Protein AF-A0A3C0G5K6-F1 (afdb_monomer_lite)

pLDDT: mean 95.95, std 5.23, range [68.56, 98.56]

Foldseek 3Di:
DDPCVVVVHDPPDDDDAFEQEEQAPDPVSVVVVVVCVVVVVGDYYDYDDD

Sequence (50 aa):
MNLSTKLGFSKNSKLLIIHADDAGLSHSENIATIESLKMGMVNSYSIMVP

Secondary structure (DSSP, 8-state):
--HHHHTT--TT------EEEEETS-HHHHHHHHHHHHTTS-SEEEE---

Structure (mmCIF, N/CA/C/O backbone):
data_AF-A0A3C0G5K6-F1
#
_entry.id   AF-A0A3C0G5K6-F1
#
loop_
_atom_site.group_PDB
_atom_site.id
_atom_site.type_symbol
_atom_site.label_atom_id
_atom_site.label_alt_id
_atom_site.label_comp_id
_atom_site.label_asym_id
_atom_site.label_entity_id
_atom_site.label_seq_id
_atom_site.pdbx_PDB_ins_code
_atom_site.Cartn_x
_atom_site.Cartn_y
_atom_site.Cartn_z
_atom_site.occupancy
_atom_site.B_iso_or_equiv
_atom_site.auth_seq_id
_atom_site.auth_comp_id
_atom_site.auth_asym_id
_atom_site.auth_atom_id
_atom_site.pdbx_PDB_model_num
ATOM 1 N N . MET A 1 1 ? -7.985 5.926 23.615 1.00 75.31 1 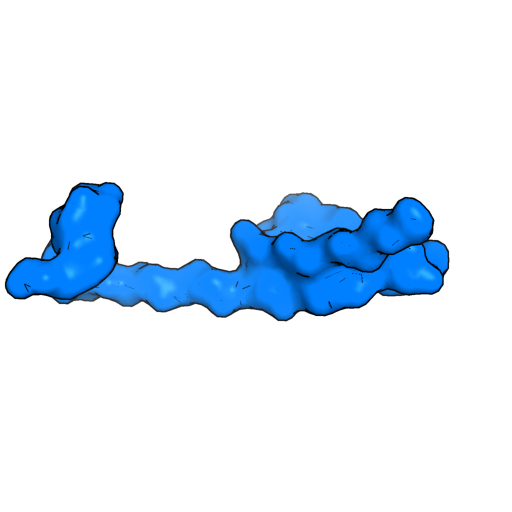MET A N 1
ATOM 2 C CA . MET A 1 1 ? -8.307 6.058 22.176 1.00 75.31 1 MET A CA 1
ATOM 3 C C . MET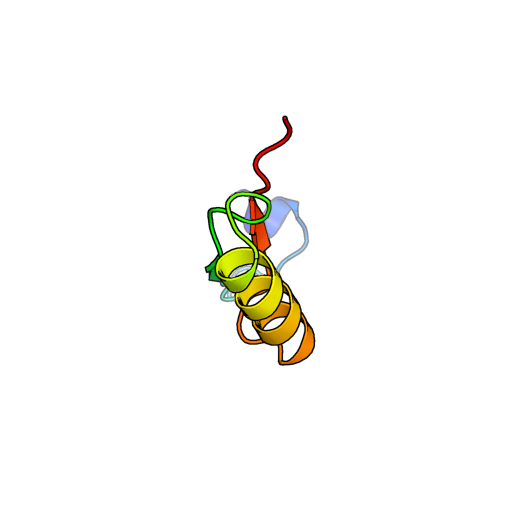 A 1 1 ? -7.050 5.699 21.394 1.00 75.31 1 MET A C 1
ATOM 5 O O . MET A 1 1 ? -6.007 6.268 21.691 1.00 75.31 1 MET A O 1
ATOM 9 N N . ASN A 1 2 ? -7.106 4.708 20.504 1.00 92.25 2 ASN A N 1
ATOM 10 C CA . ASN A 1 2 ? -5.950 4.239 19.720 1.00 92.25 2 ASN A CA 1
ATOM 11 C C . ASN A 1 2 ? -5.964 4.851 18.303 1.00 92.25 2 ASN A C 1
ATOM 13 O O . ASN A 1 2 ? -6.901 5.562 17.948 1.00 92.25 2 ASN A O 1
ATOM 17 N N . LEU A 1 3 ? -4.932 4.592 17.495 1.00 95.81 3 LEU A N 1
ATOM 18 C CA . LEU A 1 3 ? -4.829 5.149 16.141 1.00 95.81 3 LEU A CA 1
ATOM 19 C C . LEU A 1 3 ? -6.021 4.767 15.247 1.00 95.81 3 LEU A C 1
ATOM 21 O O . LEU A 1 3 ? -6.573 5.635 14.582 1.00 95.81 3 LEU A O 1
ATOM 25 N N . SER A 1 4 ? -6.466 3.508 15.272 1.00 96.06 4 SER A N 1
ATOM 26 C CA . SER A 1 4 ? -7.573 3.052 14.419 1.00 96.06 4 SER A CA 1
ATOM 27 C C . SER A 1 4 ? -8.882 3.796 14.705 1.00 96.06 4 SER A C 1
ATOM 29 O O . SER A 1 4 ? -9.540 4.253 13.776 1.00 96.06 4 SER A O 1
ATOM 31 N N . THR A 1 5 ? -9.223 4.008 15.979 1.00 95.69 5 THR A N 1
ATOM 32 C CA . THR A 1 5 ? -10.406 4.808 16.355 1.00 95.69 5 THR A CA 1
ATOM 33 C C . THR A 1 5 ? -10.267 6.289 15.993 1.00 95.69 5 THR A C 1
ATOM 35 O O . THR A 1 5 ? -11.262 6.918 15.646 1.00 95.69 5 THR A O 1
ATOM 38 N N . LYS A 1 6 ? -9.047 6.849 16.006 1.00 96.88 6 LYS A N 1
ATOM 39 C CA . LYS A 1 6 ? -8.786 8.223 15.536 1.00 96.88 6 LYS A CA 1
ATOM 40 C C . LYS A 1 6 ? -8.944 8.372 14.019 1.00 96.88 6 LYS A C 1
ATOM 42 O O . LYS A 1 6 ? -9.354 9.432 13.567 1.00 96.88 6 LYS A O 1
ATOM 47 N N . LEU A 1 7 ? -8.648 7.323 13.252 1.00 96.38 7 LEU A N 1
ATOM 48 C CA . LEU A 1 7 ? -8.820 7.281 11.793 1.00 96.38 7 LEU A CA 1
ATOM 49 C C . LEU A 1 7 ? -10.276 7.017 11.356 1.00 96.38 7 LEU A C 1
ATOM 51 O O . LEU A 1 7 ? -10.538 6.898 10.164 1.00 96.38 7 LEU A O 1
ATOM 55 N N . GLY A 1 8 ? -11.225 6.922 12.296 1.00 97.25 8 GLY A N 1
ATOM 56 C CA . GLY A 1 8 ? -12.652 6.747 12.002 1.00 97.25 8 GLY A CA 1
ATOM 57 C C . GLY A 1 8 ? -13.124 5.294 11.899 1.00 97.25 8 GLY A C 1
ATOM 58 O O . GLY A 1 8 ? -14.292 5.054 11.595 1.00 97.25 8 GLY A O 1
ATOM 59 N N . PHE A 1 9 ? -12.265 4.310 12.182 1.00 97.44 9 PHE A N 1
ATOM 60 C CA . PHE A 1 9 ? -12.676 2.905 12.201 1.00 97.44 9 PHE A CA 1
ATOM 61 C C . PHE A 1 9 ? -13.446 2.556 13.479 1.00 97.44 9 PHE A C 1
ATOM 63 O O . PHE A 1 9 ? -13.164 3.063 14.569 1.00 97.44 9 PHE A O 1
ATOM 70 N N . SER A 1 10 ? -14.402 1.630 13.357 1.00 96.88 10 SER A N 1
ATOM 71 C CA . SER A 1 10 ? -15.144 1.123 14.512 1.00 96.88 10 SER A CA 1
ATOM 72 C C . SER A 1 10 ? -14.208 0.391 15.483 1.00 96.88 10 SER A C 1
ATOM 74 O O . SER A 1 10 ? -13.204 -0.199 15.081 1.00 96.88 10 SER A O 1
ATOM 76 N N . LYS A 1 11 ? -14.559 0.366 16.774 1.00 94.44 11 LYS A N 1
ATOM 77 C CA . LYS A 1 11 ? -13.743 -0.278 17.821 1.00 94.44 11 LYS A CA 1
ATOM 78 C C . LYS A 1 11 ? -13.465 -1.767 17.556 1.00 94.44 11 LYS A C 1
ATOM 80 O O . LYS A 1 11 ? -12.438 -2.270 17.998 1.00 94.44 11 LYS A O 1
ATOM 85 N N . ASN A 1 12 ? -14.360 -2.443 16.834 1.00 94.19 12 ASN A N 1
ATOM 86 C CA . ASN A 1 12 ? -14.274 -3.875 16.542 1.00 94.19 12 ASN A CA 1
ATOM 87 C C . ASN A 1 12 ? -13.788 -4.171 15.110 1.00 94.19 12 ASN A C 1
ATOM 89 O O . ASN A 1 12 ? -13.732 -5.336 14.718 1.00 94.19 12 ASN A O 1
ATOM 93 N N . SER A 1 13 ? -13.447 -3.145 14.320 1.00 96.69 13 SER A N 1
ATOM 94 C CA . SER A 1 13 ? -12.901 -3.330 12.975 1.00 96.69 13 SER A CA 1
ATOM 95 C C . SER A 1 13 ? -11.545 -4.035 13.043 1.00 96.69 13 SER A C 1
ATOM 97 O O . SER A 1 13 ? -10.645 -3.603 13.763 1.00 96.69 13 SER A O 1
ATOM 99 N N . LYS A 1 14 ? -11.382 -5.097 12.251 1.00 95.75 14 LYS A N 1
ATOM 100 C CA . LYS A 1 14 ? -10.075 -5.705 11.980 1.00 95.75 14 LYS A CA 1
ATOM 101 C C . LYS A 1 14 ? -9.481 -5.035 10.747 1.00 95.75 14 LYS A C 1
ATOM 103 O O . LYS A 1 14 ? -10.131 -4.991 9.708 1.00 95.75 14 LYS A O 1
ATOM 108 N N . LEU A 1 15 ? -8.273 -4.502 10.880 1.00 96.50 15 LEU A N 1
ATOM 109 C CA . LEU A 1 15 ? -7.546 -3.835 9.802 1.00 96.50 15 LEU A CA 1
ATOM 110 C C . LEU A 1 15 ? -6.337 -4.696 9.437 1.00 96.50 15 LEU A C 1
ATOM 112 O O . LEU A 1 15 ? -5.668 -5.205 10.335 1.00 96.50 15 LEU A O 1
ATOM 116 N N . LEU A 1 16 ? -6.073 -4.862 8.142 1.00 97.00 16 LEU A N 1
ATOM 117 C CA . LEU A 1 16 ? -4.966 -5.666 7.630 1.00 97.00 16 LEU A CA 1
ATOM 118 C C . LEU A 1 16 ? -4.229 -4.888 6.542 1.00 97.00 16 LEU A C 1
ATOM 120 O O . LEU A 1 16 ? -4.831 -4.465 5.554 1.00 97.00 16 LEU A O 1
ATOM 124 N N . ILE A 1 17 ? -2.923 -4.736 6.731 1.00 97.81 17 ILE A N 1
ATOM 125 C CA . ILE A 1 17 ? -2.009 -4.248 5.704 1.00 97.81 17 ILE A CA 1
ATOM 126 C C . ILE A 1 17 ? -1.242 -5.462 5.193 1.00 97.81 17 ILE A C 1
ATOM 128 O O . ILE A 1 17 ? -0.651 -6.190 5.990 1.00 97.81 17 ILE A O 1
ATOM 13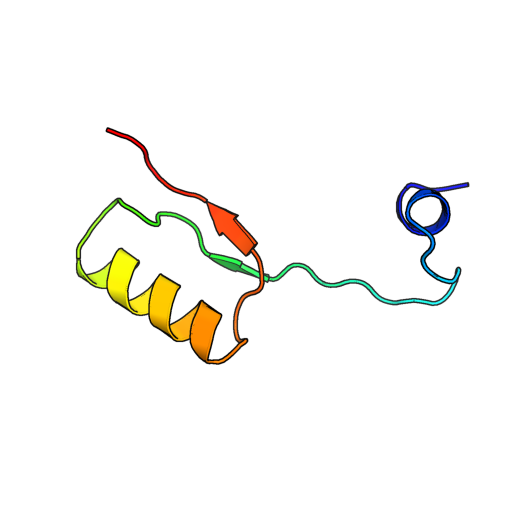2 N N . ILE A 1 18 ? -1.270 -5.675 3.880 1.00 98.25 18 ILE A N 1
ATOM 133 C CA . ILE A 1 18 ? -0.436 -6.668 3.202 1.00 98.25 18 ILE A CA 1
ATOM 134 C C . ILE A 1 18 ? 0.524 -5.879 2.321 1.00 98.25 18 ILE A C 1
ATOM 136 O O . ILE A 1 18 ? 0.081 -5.144 1.433 1.00 98.25 18 ILE A O 1
ATOM 140 N N . HIS A 1 19 ? 1.814 -5.987 2.630 1.00 98.12 19 HIS A N 1
ATOM 141 C CA . HIS A 1 19 ? 2.862 -5.135 2.087 1.00 98.12 19 HIS A CA 1
ATOM 142 C C . HIS A 1 19 ? 3.795 -5.933 1.172 1.00 98.12 19 HIS A C 1
ATOM 144 O O . HIS A 1 19 ? 4.313 -6.965 1.595 1.00 98.12 19 HIS A O 1
ATOM 150 N N . ALA A 1 20 ? 3.993 -5.451 -0.056 1.00 97.94 20 ALA A N 1
ATOM 151 C CA . ALA A 1 20 ? 5.041 -5.921 -0.962 1.00 97.94 20 ALA A CA 1
ATOM 152 C C . ALA A 1 20 ? 6.262 -4.994 -0.869 1.00 97.94 20 ALA A C 1
ATOM 154 O O . ALA A 1 20 ? 6.111 -3.779 -0.979 1.00 97.94 20 ALA A O 1
ATOM 155 N N . ASP A 1 21 ? 7.447 -5.552 -0.651 1.00 96.94 21 ASP A N 1
ATOM 156 C CA . ASP A 1 21 ? 8.687 -4.769 -0.614 1.00 96.94 21 ASP A CA 1
ATOM 157 C C . ASP A 1 21 ? 9.316 -4.664 -2.015 1.00 96.94 21 ASP A C 1
ATOM 159 O O . ASP A 1 21 ? 8.825 -5.283 -2.957 1.00 96.94 21 ASP A O 1
ATOM 163 N N . ASP A 1 22 ? 10.386 -3.880 -2.142 1.00 96.50 22 ASP A N 1
ATOM 164 C CA . ASP A 1 22 ? 11.332 -3.925 -3.271 1.00 96.50 22 ASP A CA 1
ATOM 165 C C . ASP A 1 22 ? 10.790 -3.579 -4.673 1.00 96.50 22 ASP A C 1
ATOM 167 O O . ASP A 1 22 ? 11.461 -3.799 -5.693 1.00 96.50 22 ASP A O 1
ATOM 171 N N . ALA A 1 23 ? 9.641 -2.899 -4.768 1.00 96.94 23 ALA A N 1
ATOM 172 C CA . ALA A 1 23 ? 9.251 -2.304 -6.043 1.00 96.94 23 ALA A CA 1
ATOM 173 C C . ALA A 1 23 ? 10.371 -1.364 -6.529 1.00 96.94 23 ALA A C 1
ATOM 175 O O . ALA A 1 23 ? 10.977 -0.624 -5.764 1.00 96.94 23 ALA A O 1
ATOM 176 N N . GLY A 1 24 ? 10.675 -1.381 -7.817 1.00 95.69 24 GLY A N 1
ATOM 177 C CA . GLY A 1 24 ? 11.779 -0.630 -8.414 1.00 95.69 24 GLY A CA 1
ATOM 178 C C . GLY A 1 24 ? 13.127 -1.360 -8.427 1.00 95.69 24 GLY A C 1
ATOM 179 O O . GLY A 1 24 ? 13.997 -0.937 -9.184 1.00 95.69 24 GLY A O 1
ATOM 180 N N . LEU A 1 25 ? 13.304 -2.469 -7.691 1.00 96.88 25 LEU A N 1
ATOM 181 C CA . LEU A 1 25 ? 14.583 -3.193 -7.616 1.00 96.88 25 LEU A CA 1
ATOM 182 C C . LEU A 1 25 ? 14.930 -3.952 -8.908 1.00 96.88 25 LEU A C 1
ATOM 184 O O . LEU A 1 25 ? 16.065 -3.911 -9.382 1.00 96.88 25 LEU A O 1
ATOM 188 N N . SER A 1 26 ? 13.966 -4.674 -9.488 1.00 97.19 26 SER A N 1
ATOM 189 C CA . SER A 1 26 ? 14.176 -5.479 -10.698 1.00 97.19 26 SER A CA 1
ATOM 190 C C . SER A 1 26 ? 12.916 -5.580 -11.561 1.00 97.19 26 SER A C 1
ATOM 192 O O . SER A 1 26 ? 11.809 -5.253 -11.137 1.00 97.19 26 SER A O 1
ATOM 194 N N . HIS A 1 27 ? 13.060 -6.053 -12.803 1.00 97.12 27 HIS A N 1
ATOM 195 C CA . HIS A 1 27 ? 11.916 -6.208 -13.704 1.00 97.12 27 HIS A CA 1
ATOM 196 C C . HIS A 1 27 ? 10.871 -7.205 -13.174 1.00 97.12 27 HIS A C 1
ATOM 198 O O . HIS A 1 27 ? 9.675 -6.931 -13.253 1.00 97.12 27 HIS A O 1
ATOM 204 N N . SER A 1 28 ? 11.310 -8.331 -12.602 1.00 98.12 28 SER A N 1
ATOM 205 C CA . SER A 1 28 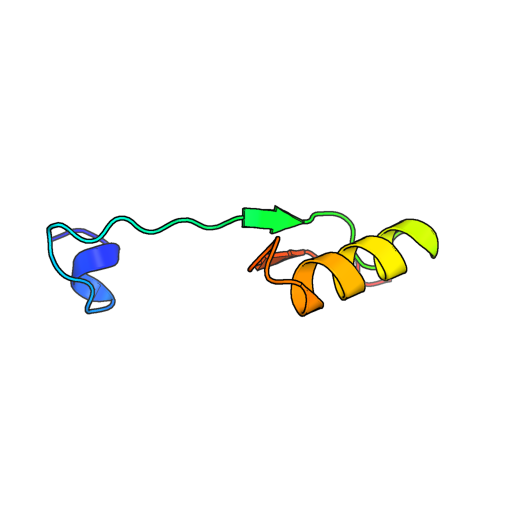? 10.416 -9.343 -12.027 1.00 98.12 28 SER A CA 1
ATOM 206 C C . SER A 1 28 ? 9.688 -8.838 -10.783 1.00 98.12 28 SER A C 1
ATOM 208 O O . SER A 1 28 ? 8.481 -9.036 -10.676 1.00 98.12 28 SER A O 1
ATOM 210 N N . GLU A 1 29 ? 10.400 -8.136 -9.896 1.00 97.75 29 GLU A N 1
ATOM 211 C CA . GLU A 1 29 ? 9.837 -7.455 -8.715 1.00 97.75 29 GLU A CA 1
ATOM 212 C C . GLU A 1 29 ? 8.716 -6.487 -9.122 1.00 97.75 29 GLU A C 1
ATOM 214 O O . GLU A 1 29 ? 7.603 -6.524 -8.592 1.00 97.75 29 GLU A O 1
ATOM 219 N N . ASN A 1 30 ? 8.975 -5.674 -10.151 1.00 97.31 30 ASN A N 1
ATOM 220 C CA . ASN A 1 30 ? 8.013 -4.702 -10.664 1.00 97.31 30 ASN A CA 1
ATOM 221 C C . ASN A 1 30 ? 6.748 -5.368 -11.208 1.00 97.31 30 ASN A C 1
ATOM 223 O O . ASN A 1 30 ? 5.642 -4.928 -10.893 1.00 97.31 30 ASN A O 1
ATOM 227 N N . ILE A 1 31 ? 6.895 -6.422 -12.019 1.00 98.38 31 ILE A N 1
ATOM 228 C CA . ILE A 1 31 ? 5.749 -7.160 -12.565 1.00 98.38 31 ILE A CA 1
ATOM 229 C C . ILE A 1 31 ? 4.926 -7.764 -11.427 1.00 98.38 31 ILE A C 1
ATOM 231 O O . ILE A 1 31 ? 3.720 -7.525 -11.362 1.00 98.38 31 ILE A O 1
ATOM 235 N N . ALA A 1 32 ? 5.572 -8.483 -10.506 1.00 98.19 32 ALA A N 1
ATOM 236 C CA . ALA A 1 32 ? 4.893 -9.152 -9.403 1.00 98.19 32 ALA A CA 1
ATOM 237 C C . ALA A 1 32 ? 4.151 -8.159 -8.495 1.00 98.19 32 ALA A C 1
ATOM 239 O O . ALA A 1 32 ? 2.997 -8.401 -8.132 1.00 98.19 32 ALA A O 1
ATOM 240 N N . THR A 1 33 ? 4.767 -7.016 -8.178 1.00 98.12 33 THR A N 1
ATOM 241 C CA . THR A 1 33 ? 4.135 -5.957 -7.379 1.00 98.12 33 THR A CA 1
ATOM 242 C C . THR A 1 33 ? 2.911 -5.376 -8.088 1.00 98.12 33 THR A C 1
ATOM 244 O O . THR A 1 33 ? 1.838 -5.272 -7.490 1.00 98.12 33 THR A O 1
ATOM 247 N N . ILE A 1 34 ? 3.026 -5.047 -9.381 1.00 98.19 34 ILE A N 1
ATOM 248 C CA . ILE A 1 34 ? 1.914 -4.495 -10.171 1.00 98.19 34 ILE A CA 1
ATOM 249 C C . ILE A 1 34 ? 0.753 -5.491 -10.264 1.00 98.19 34 ILE A C 1
ATOM 251 O O . ILE A 1 34 ? -0.404 -5.101 -10.094 1.00 98.19 34 ILE A O 1
ATOM 255 N N . GLU A 1 35 ? 1.029 -6.764 -10.544 1.00 98.56 35 GLU A N 1
ATOM 256 C CA . GLU A 1 35 ? -0.007 -7.795 -10.635 1.00 98.56 35 GLU A CA 1
ATOM 257 C C . GLU A 1 35 ? -0.677 -8.042 -9.283 1.00 98.56 35 GLU A C 1
ATOM 259 O O . GLU A 1 35 ? -1.907 -8.071 -9.207 1.00 98.56 35 GLU A O 1
ATOM 264 N N . SER A 1 36 ? 0.105 -8.121 -8.204 1.00 98.31 36 SER A N 1
ATOM 265 C CA . SER A 1 36 ? -0.411 -8.319 -6.846 1.00 98.31 36 SER A CA 1
ATOM 266 C C . SER A 1 36 ? -1.330 -7.179 -6.407 1.00 98.31 36 SER A C 1
ATOM 268 O O . SER A 1 36 ? -2.368 -7.432 -5.793 1.00 98.31 36 SER A O 1
ATOM 270 N N . LEU A 1 37 ? -0.997 -5.932 -6.763 1.00 98.12 37 LEU A N 1
ATOM 271 C CA . LEU A 1 37 ? -1.857 -4.769 -6.524 1.00 98.12 37 LEU A CA 1
ATOM 272 C C . LEU A 1 37 ? -3.149 -4.845 -7.349 1.00 98.12 37 LEU A C 1
ATOM 274 O O . LEU A 1 37 ? -4.234 -4.629 -6.813 1.00 98.12 37 LEU A O 1
ATOM 278 N N . LYS A 1 38 ? -3.059 -5.192 -8.642 1.00 98.25 38 LYS A N 1
ATOM 279 C CA . LYS A 1 38 ? -4.230 -5.309 -9.534 1.00 98.25 38 LYS A CA 1
ATOM 280 C C . LYS A 1 38 ? -5.194 -6.416 -9.110 1.00 98.25 38 LYS A C 1
ATOM 282 O O . LYS A 1 38 ? -6.402 -6.241 -9.228 1.00 98.25 38 LYS A O 1
ATOM 287 N N . MET A 1 39 ? -4.673 -7.542 -8.627 1.00 98.38 39 MET A N 1
ATOM 288 C CA . MET A 1 39 ? -5.474 -8.665 -8.129 1.00 98.38 39 MET A CA 1
ATOM 289 C C . MET A 1 39 ? -6.002 -8.437 -6.704 1.00 98.38 39 MET A C 1
ATOM 291 O O . MET A 1 39 ? -6.813 -9.227 -6.225 1.00 98.38 39 MET A O 1
ATOM 295 N N . GLY A 1 40 ? -5.558 -7.376 -6.019 1.00 97.62 40 GLY A N 1
ATOM 296 C CA . GLY A 1 40 ? -5.933 -7.083 -4.635 1.00 97.62 40 GLY A CA 1
ATOM 297 C C . GLY A 1 40 ? -5.280 -8.005 -3.598 1.00 97.62 40 GLY A C 1
ATOM 298 O O . GLY A 1 40 ? -5.765 -8.084 -2.471 1.00 97.62 40 GLY A O 1
ATOM 299 N N . MET A 1 41 ? -4.195 -8.698 -3.961 1.00 97.88 41 MET A N 1
ATOM 300 C CA . MET A 1 41 ? -3.431 -9.565 -3.052 1.00 97.88 41 MET A CA 1
ATOM 301 C C . MET A 1 41 ? -2.647 -8.749 -2.020 1.00 97.88 41 MET A C 1
ATOM 303 O O . MET A 1 41 ? -2.513 -9.165 -0.871 1.00 97.88 41 MET A O 1
ATOM 307 N N . VAL A 1 42 ? -2.149 -7.577 -2.425 1.00 98.25 42 VAL A N 1
ATOM 308 C CA . VAL A 1 42 ? -1.472 -6.608 -1.553 1.00 98.25 42 VAL A CA 1
ATOM 309 C C . VAL A 1 42 ? -2.174 -5.255 -1.631 1.00 98.25 42 VAL A C 1
ATOM 311 O O . VAL A 1 42 ? -2.801 -4.929 -2.638 1.00 98.25 42 VAL A O 1
ATOM 314 N N . ASN A 1 43 ? -2.084 -4.462 -0.563 1.00 97.75 43 ASN A N 1
ATOM 315 C CA . ASN A 1 43 ? -2.716 -3.136 -0.476 1.00 97.75 43 ASN A CA 1
ATOM 316 C C . ASN A 1 43 ? -1.744 -2.030 -0.038 1.00 97.75 43 ASN A C 1
ATOM 318 O O . ASN A 1 43 ? -2.146 -0.895 0.216 1.00 97.75 43 ASN A O 1
ATOM 322 N N . SER A 1 44 ? -0.461 -2.366 0.045 1.00 98.31 44 SER A N 1
ATOM 323 C CA . SER A 1 44 ? 0.635 -1.476 0.387 1.00 98.31 44 SER A CA 1
ATOM 324 C C . SER A 1 44 ? 1.907 -1.987 -0.284 1.00 98.31 44 SER A C 1
ATOM 326 O O . SER A 1 44 ? 2.043 -3.191 -0.505 1.00 98.31 44 SER A O 1
ATOM 328 N N . TYR A 1 45 ? 2.826 -1.085 -0.615 1.00 97.94 45 TYR A N 1
ATOM 329 C CA . TYR A 1 45 ? 4.144 -1.445 -1.125 1.00 97.94 45 TYR A CA 1
ATOM 330 C C . TYR A 1 45 ? 5.174 -0.349 -0.831 1.00 97.94 45 TYR A C 1
ATOM 332 O O . TYR A 1 45 ? 4.792 0.795 -0.559 1.00 97.94 45 TYR A O 1
ATOM 340 N N . SER A 1 46 ? 6.459 -0.698 -0.854 1.00 97.81 46 SER A N 1
ATOM 341 C CA . SER A 1 46 ? 7.583 0.247 -0.834 1.00 97.81 46 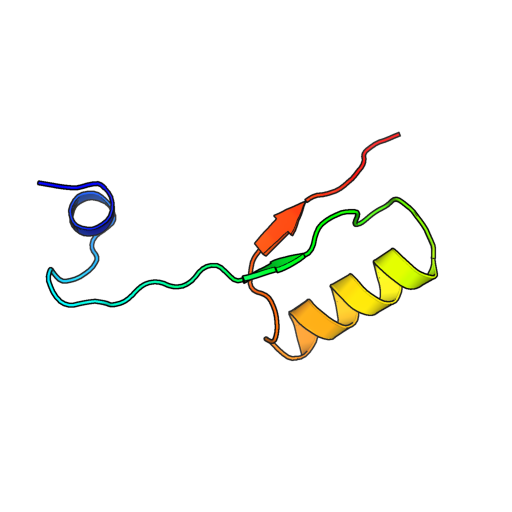SER A CA 1
ATOM 342 C C . SER A 1 46 ? 8.191 0.352 -2.241 1.00 97.81 46 SER A C 1
ATOM 344 O O . SER A 1 46 ? 7.965 -0.522 -3.076 1.00 97.81 46 SER A O 1
ATOM 346 N N . ILE A 1 47 ? 8.920 1.433 -2.537 1.00 96.75 47 ILE A N 1
ATOM 347 C CA . ILE A 1 47 ? 9.640 1.579 -3.809 1.00 96.75 47 ILE A CA 1
ATOM 348 C C . ILE A 1 47 ? 11.071 2.059 -3.569 1.00 96.75 47 ILE A C 1
ATOM 350 O O . ILE A 1 47 ? 11.298 3.046 -2.867 1.00 96.75 47 ILE A O 1
ATOM 354 N N . MET A 1 48 ? 12.034 1.383 -4.187 1.00 96.06 48 MET A N 1
ATOM 355 C CA . MET A 1 48 ? 13.416 1.822 -4.284 1.00 96.06 48 MET A CA 1
ATOM 356 C C . MET A 1 48 ? 13.529 2.893 -5.370 1.00 96.06 48 MET A C 1
ATOM 358 O O . MET A 1 48 ? 13.339 2.629 -6.557 1.00 96.06 48 MET A O 1
ATOM 362 N N . VAL A 1 49 ? 13.817 4.122 -4.948 1.00 88.81 49 VAL A N 1
ATOM 363 C CA . VAL A 1 49 ? 14.080 5.257 -5.841 1.00 88.81 49 VAL A CA 1
ATOM 364 C C . VAL A 1 49 ? 15.591 5.310 -6.127 1.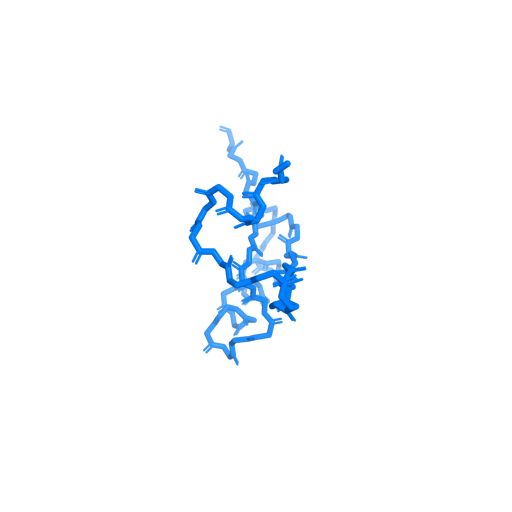00 88.81 49 VAL A C 1
ATOM 366 O O . VAL A 1 49 ? 16.357 5.186 -5.169 1.00 88.81 49 VAL A O 1
ATOM 369 N N . PRO A 1 50 ? 16.027 5.450 -7.396 1.00 68.56 50 PRO A N 1
ATOM 370 C CA . PRO A 1 50 ? 17.445 5.532 -7.757 1.00 68.56 50 PRO A CA 1
ATOM 371 C C . PRO A 1 50 ? 18.115 6.848 -7.343 1.00 68.56 50 PRO A C 1
ATOM 373 O O . PRO A 1 50 ? 17.408 7.877 -7.224 1.00 68.56 50 PRO A O 1
#

Radius of gyration: 14.56 Å; chains: 1; bounding box: 33×18×36 Å